Protein AF-A0AAV7WCM9-F1 (afdb_monomer_lite)

Radius of gyration: 26.54 Å; chains: 1; bounding box: 55×29×68 Å

pLDDT: mean 93.27, std 4.88, range [68.5, 98.25]

Secondary structure (DSSP, 8-state):
-PPPHHHHHHHHHHHHHHHHHHHHHHHHHHHHHHHHHHHHHHHHHHHHHHTHHHHHHHHHTT-EEEEPSSSPEEEEETTEEEEESSGGG-

Organism: Pleurodeles waltl (NCBI:txid8319)

Sequence (90 aa):
MEPSLGAIIMAIQDLKTTLEPKLDAVMVDVSLLRADFQKMSEKVKRKRPSFDEVKKSLCAKNIKYMMIFPAPLRVMSENRSWFFNTPAEA

InterPro domains:
  IPR042566 L1 transposable element, C-terminal domain [G3DSA:3.30.250.20] (35-90)

Structure (mmCIF, N/CA/C/O backbone):
data_AF-A0AAV7WCM9-F1
#
_entry.id   AF-A0AAV7WCM9-F1
#
loop_
_atom_site.group_PDB
_atom_site.id
_atom_site.type_symbol
_atom_site.label_atom_id
_atom_site.label_alt_id
_atom_site.label_comp_id
_atom_site.label_asym_id
_atom_site.label_entity_id
_atom_site.label_seq_id
_atom_site.pdbx_PDB_ins_code
_atom_site.Cartn_x
_atom_site.Cartn_y
_atom_site.Cartn_z
_atom_site.occupancy
_atom_site.B_iso_or_equiv
_atom_site.auth_seq_id
_atom_site.auth_comp_id
_atom_site.auth_asym_id
_atom_site.auth_atom_id
_atom_site.pdbx_PDB_model_num
ATOM 1 N N . MET A 1 1 ? 33.188 -10.153 -40.201 1.00 68.50 1 MET A N 1
ATOM 2 C CA . MET A 1 1 ? 33.222 -8.703 -40.480 1.00 68.50 1 MET A CA 1
ATOM 3 C C . MET A 1 1 ? 32.932 -8.004 -39.174 1.00 68.50 1 MET A C 1
ATOM 5 O O . MET A 1 1 ? 31.875 -8.262 -38.613 1.00 68.50 1 MET A O 1
ATOM 9 N N . GLU A 1 2 ? 33.874 -7.219 -38.659 1.00 80.31 2 GLU A N 1
ATOM 10 C CA . GLU A 1 2 ? 33.601 -6.396 -37.480 1.00 80.31 2 GLU A CA 1
ATOM 11 C C . GLU A 1 2 ? 32.726 -5.194 -37.859 1.00 80.31 2 GLU A C 1
ATOM 13 O O . GLU A 1 2 ? 32.852 -4.679 -38.977 1.00 80.31 2 GLU A O 1
ATOM 18 N N . PRO A 1 3 ? 31.810 -4.767 -36.974 1.00 83.69 3 PRO A N 1
ATOM 19 C CA . PRO A 1 3 ? 30.987 -3.593 -37.216 1.00 83.69 3 PRO A CA 1
ATOM 20 C C . PRO A 1 3 ? 31.862 -2.343 -37.343 1.00 83.69 3 PRO A C 1
ATOM 22 O O . PRO A 1 3 ? 32.831 -2.159 -36.608 1.00 83.69 3 PRO A O 1
ATOM 25 N N . SER A 1 4 ? 31.507 -1.462 -38.280 1.00 95.19 4 SER A N 1
ATOM 26 C CA . SER A 1 4 ? 32.207 -0.190 -38.430 1.00 95.19 4 SER A CA 1
ATOM 27 C C . SER A 1 4 ? 31.946 0.711 -37.223 1.00 95.19 4 SER A C 1
ATOM 29 O O . SER A 1 4 ? 30.873 0.674 -36.615 1.00 95.19 4 SER A O 1
ATOM 31 N N . LEU A 1 5 ? 32.902 1.588 -36.916 1.00 93.56 5 LEU A N 1
ATOM 32 C CA . LEU A 1 5 ? 32.741 2.598 -35.868 1.00 93.56 5 LEU A CA 1
ATOM 33 C C . LEU A 1 5 ? 31.467 3.442 -36.070 1.00 93.56 5 LEU A C 1
ATOM 35 O O . LEU A 1 5 ? 30.775 3.753 -35.106 1.00 93.56 5 LEU A O 1
ATOM 39 N N . GLY A 1 6 ? 31.112 3.750 -37.323 1.00 94.88 6 GLY A N 1
ATOM 40 C CA . GLY A 1 6 ? 29.880 4.472 -37.652 1.00 94.88 6 GLY A CA 1
ATOM 41 C C . GLY A 1 6 ? 28.608 3.702 -37.286 1.00 94.88 6 GLY A C 1
ATOM 42 O O . GLY A 1 6 ? 27.690 4.286 -36.716 1.00 94.88 6 GLY A O 1
ATOM 43 N N . ALA A 1 7 ? 28.568 2.389 -37.539 1.00 93.81 7 ALA A N 1
ATOM 44 C CA . ALA A 1 7 ? 27.435 1.547 -37.151 1.00 93.81 7 ALA A CA 1
ATOM 45 C C . ALA A 1 7 ? 27.274 1.474 -35.623 1.00 93.81 7 ALA A C 1
ATOM 47 O O . ALA A 1 7 ? 26.154 1.520 -35.116 1.00 93.81 7 ALA A O 1
ATOM 48 N N . ILE A 1 8 ? 28.390 1.425 -34.889 1.00 95.56 8 ILE A N 1
ATOM 49 C CA . ILE A 1 8 ? 28.390 1.447 -33.420 1.00 95.56 8 ILE A CA 1
ATOM 50 C C . ILE A 1 8 ? 27.859 2.790 -32.895 1.00 95.56 8 ILE A C 1
ATOM 52 O O . ILE A 1 8 ? 27.019 2.801 -31.998 1.00 95.56 8 ILE A O 1
ATOM 56 N N . ILE A 1 9 ? 28.299 3.919 -33.462 1.00 96.25 9 ILE A N 1
ATOM 57 C CA . ILE A 1 9 ? 27.846 5.258 -33.046 1.00 96.25 9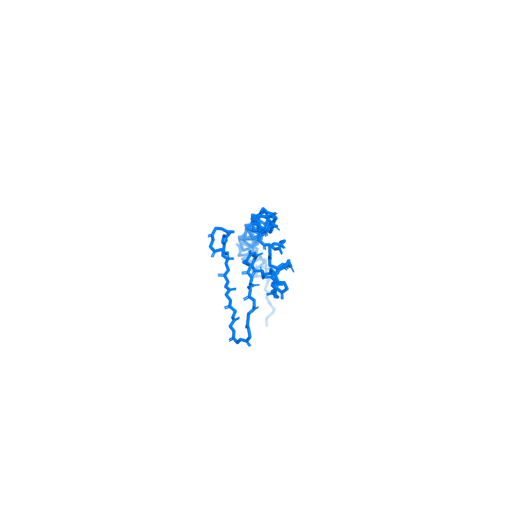 ILE A CA 1
ATOM 58 C C . ILE A 1 9 ? 26.337 5.428 -33.263 1.00 96.25 9 ILE A C 1
ATOM 60 O O . ILE A 1 9 ? 25.653 5.897 -32.352 1.00 96.25 9 ILE A O 1
ATOM 64 N N . MET A 1 10 ? 25.809 4.994 -34.413 1.00 95.75 10 MET A N 1
ATOM 65 C CA . MET A 1 10 ? 24.367 5.065 -34.672 1.00 95.75 10 MET A CA 1
ATOM 66 C C . MET A 1 10 ? 23.570 4.201 -33.692 1.00 95.75 10 MET A C 1
ATOM 68 O O . MET A 1 10 ? 22.607 4.681 -33.106 1.00 95.75 10 MET A O 1
ATOM 72 N N . ALA A 1 11 ? 24.019 2.971 -33.421 1.00 96.06 11 ALA A N 1
ATOM 73 C CA . ALA A 1 11 ? 23.355 2.104 -32.450 1.00 96.06 11 ALA A CA 1
ATOM 74 C C . ALA A 1 11 ? 23.339 2.711 -31.034 1.00 96.06 11 ALA A C 1
ATOM 76 O O . ALA A 1 11 ? 22.340 2.606 -30.324 1.00 96.06 11 ALA A O 1
ATOM 77 N N . ILE A 1 12 ? 24.419 3.382 -30.619 1.00 96.25 12 ILE A N 1
ATOM 78 C CA . ILE A 1 12 ? 24.474 4.098 -29.335 1.00 96.25 12 ILE A CA 1
ATOM 79 C C . ILE A 1 12 ? 23.472 5.259 -29.314 1.00 96.25 12 ILE A C 1
ATOM 81 O O . ILE A 1 12 ? 22.799 5.465 -28.303 1.00 96.25 12 ILE A O 1
ATOM 85 N N . GLN A 1 13 ? 23.355 6.013 -30.407 1.00 96.38 13 GLN A N 1
ATOM 86 C CA . GLN A 1 13 ? 22.389 7.107 -30.515 1.00 96.38 13 GLN A CA 1
ATOM 87 C C . GLN A 1 13 ? 20.947 6.601 -30.476 1.00 96.38 13 GLN A C 1
ATOM 89 O O . GLN A 1 13 ? 20.152 7.153 -29.719 1.00 96.38 13 GLN A O 1
ATOM 94 N N . ASP A 1 14 ? 20.631 5.524 -31.192 1.00 97.06 14 ASP A N 1
ATOM 95 C CA . ASP A 1 14 ? 19.302 4.902 -31.183 1.00 97.06 14 ASP A CA 1
ATOM 96 C C . ASP A 1 14 ? 18.937 4.357 -29.797 1.00 97.06 14 ASP A C 1
ATOM 98 O O . ASP A 1 14 ? 17.813 4.525 -29.314 1.00 97.06 14 ASP A O 1
ATOM 102 N N . LEU A 1 15 ? 19.899 3.737 -29.107 1.00 96.81 15 LEU A N 1
ATOM 103 C CA . LEU A 1 15 ? 19.706 3.293 -27.729 1.00 96.81 15 LEU A CA 1
ATOM 104 C C . LEU A 1 15 ? 19.437 4.476 -26.801 1.00 96.81 15 LEU A C 1
ATOM 106 O O . LEU A 1 15 ? 18.518 4.410 -25.987 1.00 96.81 15 LEU A O 1
ATOM 110 N N . LYS A 1 16 ? 20.199 5.564 -26.933 1.00 96.62 16 LYS A N 1
ATOM 111 C CA . LYS A 1 16 ? 20.025 6.766 -26.116 1.00 96.62 16 LYS A CA 1
ATOM 112 C C . LYS A 1 16 ? 18.638 7.380 -26.316 1.00 96.62 16 LYS A C 1
ATOM 114 O O . LYS A 1 16 ? 17.915 7.557 -25.338 1.00 96.62 16 LYS A O 1
ATOM 119 N N . THR A 1 17 ? 18.239 7.626 -27.563 1.00 96.19 17 THR A N 1
ATOM 120 C CA . THR A 1 17 ? 16.931 8.218 -27.894 1.00 96.19 17 THR A CA 1
ATOM 121 C C . THR A 1 17 ? 15.764 7.321 -27.484 1.00 96.19 17 THR A C 1
ATOM 123 O O . THR A 1 17 ? 14.680 7.816 -27.185 1.00 96.19 17 THR A O 1
ATOM 126 N N . THR A 1 18 ? 15.983 6.007 -27.405 1.00 97.25 18 THR A N 1
ATOM 127 C CA . THR A 1 18 ? 14.982 5.052 -26.918 1.00 97.25 18 THR A CA 1
ATOM 128 C C . THR A 1 18 ? 14.904 4.989 -25.390 1.00 97.25 18 THR A C 1
ATOM 130 O O . THR A 1 18 ? 13.822 4.773 -24.838 1.00 97.25 18 THR A O 1
ATOM 133 N N . LEU A 1 19 ? 16.034 5.105 -24.687 1.00 97.50 19 LEU A N 1
ATOM 134 C CA . LEU A 1 19 ? 16.112 4.891 -23.238 1.00 97.50 19 LEU A CA 1
ATOM 135 C C . LEU A 1 19 ? 15.778 6.138 -22.421 1.00 97.50 19 LEU A C 1
ATOM 137 O O . LEU A 1 19 ? 15.125 5.998 -21.390 1.00 97.50 19 LEU A O 1
ATOM 141 N N . GLU A 1 20 ? 16.171 7.328 -22.873 1.00 97.06 20 GLU A N 1
ATOM 142 C CA . GLU A 1 20 ? 15.867 8.594 -22.187 1.00 97.06 20 GLU A CA 1
ATOM 143 C C . GLU A 1 20 ? 14.367 8.765 -21.873 1.00 97.06 20 GLU A C 1
ATOM 145 O O . GLU A 1 20 ? 14.026 8.867 -20.694 1.00 97.06 20 GLU A O 1
ATOM 150 N N . PRO A 1 21 ? 13.436 8.661 -22.843 1.00 97.31 21 PRO A N 1
ATOM 151 C CA . PRO A 1 21 ? 12.013 8.825 -22.545 1.00 97.31 21 PRO A CA 1
ATOM 152 C C . PRO A 1 21 ? 11.454 7.715 -21.642 1.00 97.31 21 PRO A C 1
ATOM 154 O O . PRO A 1 21 ? 10.506 7.940 -20.890 1.00 97.31 21 PRO A O 1
ATOM 157 N N . LYS A 1 22 ? 12.029 6.504 -21.687 1.00 97.94 22 LYS A N 1
ATOM 158 C CA . LYS A 1 22 ? 11.626 5.407 -20.791 1.00 97.94 22 LYS A CA 1
ATOM 159 C C . LYS A 1 22 ? 12.059 5.677 -19.356 1.00 97.94 22 LYS A C 1
ATOM 161 O O . LYS A 1 22 ? 11.307 5.370 -18.434 1.00 97.94 22 LYS A O 1
ATOM 166 N N . LEU A 1 23 ? 13.251 6.238 -19.165 1.00 97.75 23 LEU A N 1
ATOM 167 C CA . LEU A 1 23 ? 13.732 6.637 -17.849 1.00 97.75 23 LEU A CA 1
ATOM 168 C C . LEU A 1 23 ? 12.857 7.753 -17.271 1.00 97.75 23 LEU A C 1
ATOM 170 O O . LEU A 1 23 ? 12.427 7.641 -16.123 1.00 97.75 23 LEU A O 1
ATOM 174 N N . ASP A 1 24 ? 12.519 8.758 -18.079 1.00 97.69 24 ASP A N 1
ATOM 175 C CA . ASP A 1 24 ? 11.623 9.843 -17.673 1.00 97.69 24 ASP A CA 1
ATOM 176 C C . ASP A 1 24 ? 10.245 9.311 -17.256 1.00 97.69 24 ASP A C 1
ATOM 178 O O . ASP A 1 24 ? 9.731 9.676 -16.197 1.00 97.69 24 ASP A O 1
ATOM 182 N N . ALA A 1 25 ? 9.673 8.384 -18.032 1.00 97.75 25 ALA A N 1
ATOM 183 C CA . ALA A 1 25 ? 8.404 7.741 -17.694 1.00 97.75 25 ALA A CA 1
ATOM 184 C C . ALA A 1 25 ? 8.474 7.000 -16.347 1.00 97.75 25 ALA A C 1
ATOM 186 O O . ALA A 1 25 ? 7.619 7.197 -15.484 1.00 97.75 25 ALA A O 1
ATOM 187 N N . VAL A 1 26 ? 9.535 6.219 -16.114 1.00 98.25 26 VAL A N 1
ATOM 188 C CA . VAL A 1 26 ? 9.741 5.519 -14.835 1.00 98.25 26 VAL A CA 1
ATOM 189 C C . VAL A 1 26 ? 9.885 6.507 -13.674 1.00 98.25 26 VAL A C 1
ATOM 191 O O . VAL A 1 26 ? 9.345 6.271 -12.593 1.00 98.25 26 VAL A O 1
ATOM 194 N N . MET A 1 27 ? 10.578 7.630 -13.867 1.00 97.88 27 MET A N 1
ATOM 195 C CA . MET A 1 27 ? 10.719 8.659 -12.832 1.00 97.88 27 MET A CA 1
ATOM 196 C C . MET A 1 27 ? 9.379 9.313 -12.472 1.00 97.88 27 MET A C 1
ATOM 198 O O . MET A 1 27 ? 9.115 9.573 -11.289 1.00 97.88 27 MET A O 1
ATOM 202 N N . VAL A 1 28 ? 8.518 9.549 -13.466 1.00 98.12 28 VAL A N 1
ATOM 203 C CA . VAL A 1 28 ? 7.150 10.040 -13.253 1.00 98.12 28 VAL A CA 1
ATOM 204 C C . VAL A 1 28 ? 6.338 9.016 -12.464 1.00 98.12 28 VAL A C 1
ATOM 206 O O . VAL A 1 28 ? 5.768 9.364 -11.427 1.00 98.12 28 VAL A O 1
ATOM 209 N N . ASP A 1 29 ? 6.352 7.750 -12.877 1.00 98.06 29 ASP A N 1
ATOM 210 C CA . ASP A 1 29 ? 5.601 6.680 -12.215 1.00 98.06 29 ASP A CA 1
ATOM 211 C C . ASP A 1 29 ? 6.030 6.496 -10.753 1.00 98.06 29 ASP A C 1
ATOM 213 O O . ASP A 1 29 ? 5.192 6.428 -9.851 1.00 98.06 29 ASP A O 1
ATOM 217 N N . VAL A 1 30 ? 7.338 6.499 -10.476 1.00 97.75 30 VAL A N 1
ATOM 218 C CA . VAL A 1 30 ? 7.874 6.415 -9.105 1.00 97.75 30 VAL A CA 1
ATOM 219 C C . VAL A 1 30 ? 7.398 7.590 -8.247 1.00 97.75 30 VAL A C 1
ATOM 221 O O . VAL A 1 30 ? 7.058 7.413 -7.072 1.00 97.75 30 VAL A O 1
ATOM 224 N N . SER A 1 31 ? 7.339 8.791 -8.823 1.00 96.94 31 SER A N 1
ATOM 225 C CA . SER A 1 31 ? 6.862 9.986 -8.125 1.00 96.94 31 SER A CA 1
ATOM 226 C C . SER A 1 31 ? 5.370 9.896 -7.791 1.00 96.94 31 SER A C 1
ATOM 228 O O . SER A 1 31 ? 4.973 10.222 -6.667 1.00 96.94 31 SER A O 1
ATOM 230 N N . LEU A 1 32 ? 4.551 9.396 -8.720 1.00 97.12 32 LEU A N 1
ATOM 231 C CA . LEU A 1 32 ? 3.122 9.159 -8.502 1.00 97.12 32 LEU A CA 1
ATOM 232 C C . LEU A 1 32 ? 2.886 8.105 -7.415 1.00 97.12 32 LEU A C 1
ATOM 234 O O . LEU A 1 32 ? 2.131 8.356 -6.473 1.00 97.12 32 LEU A O 1
ATOM 238 N N . LEU A 1 33 ? 3.606 6.981 -7.469 1.00 96.69 33 LEU A N 1
ATOM 239 C CA . LEU A 1 33 ? 3.535 5.938 -6.444 1.00 96.69 33 LEU A CA 1
ATOM 240 C C . LEU A 1 33 ? 3.863 6.496 -5.058 1.00 96.69 33 LEU A C 1
ATOM 242 O O . LEU A 1 33 ? 3.137 6.243 -4.094 1.00 96.69 33 LEU A O 1
ATOM 246 N N . ARG A 1 34 ? 4.922 7.305 -4.941 1.00 95.75 34 ARG A N 1
ATOM 247 C CA . ARG A 1 34 ? 5.294 7.948 -3.673 1.00 95.75 34 ARG A CA 1
ATOM 248 C C . ARG A 1 34 ? 4.164 8.826 -3.131 1.00 95.75 34 ARG A C 1
ATOM 250 O O . ARG A 1 34 ? 3.874 8.760 -1.933 1.00 95.75 34 ARG A O 1
ATOM 257 N N . ALA A 1 35 ? 3.527 9.623 -3.986 1.00 94.81 35 ALA A N 1
ATOM 258 C CA . ALA A 1 35 ? 2.407 10.475 -3.593 1.00 94.81 35 ALA A CA 1
ATOM 259 C C . ALA A 1 35 ? 1.193 9.650 -3.130 1.00 94.81 35 ALA A C 1
ATOM 261 O O . ALA A 1 35 ? 0.560 9.984 -2.124 1.00 94.81 35 ALA A O 1
ATOM 262 N N . ASP A 1 36 ? 0.890 8.543 -3.803 1.00 94.38 36 ASP A N 1
ATOM 263 C CA . ASP A 1 36 ? -0.219 7.664 -3.432 1.00 94.38 36 ASP A CA 1
ATOM 264 C C . ASP A 1 36 ? 0.028 6.942 -2.103 1.00 94.38 36 ASP A C 1
ATOM 266 O O . ASP A 1 36 ? -0.867 6.895 -1.249 1.00 94.38 36 ASP A O 1
ATOM 270 N N . PHE A 1 37 ? 1.258 6.481 -1.850 1.00 93.00 37 PHE A N 1
ATOM 271 C CA . PHE A 1 37 ? 1.644 5.935 -0.546 1.00 93.00 37 PHE A CA 1
ATOM 272 C C . PHE A 1 37 ? 1.495 6.965 0.579 1.00 93.00 37 PHE A C 1
ATOM 274 O O . PHE A 1 37 ? 1.004 6.623 1.659 1.00 93.00 37 PHE A O 1
ATOM 281 N N . GLN A 1 38 ? 1.867 8.226 0.340 1.00 92.56 38 GLN A N 1
ATOM 282 C CA . GLN A 1 38 ? 1.683 9.305 1.316 1.00 92.56 38 GLN A CA 1
ATOM 283 C C . GLN A 1 38 ? 0.201 9.553 1.611 1.00 92.56 38 GLN A C 1
ATOM 285 O O . GLN A 1 38 ? -0.203 9.510 2.775 1.00 92.56 38 GLN A O 1
ATOM 290 N N . LYS A 1 39 ? -0.632 9.712 0.575 1.00 92.44 39 LYS A N 1
ATOM 291 C CA . LYS A 1 39 ? -2.087 9.894 0.724 1.00 92.44 39 LYS A CA 1
ATOM 292 C C . LYS A 1 39 ? -2.729 8.734 1.482 1.00 92.44 39 LYS A C 1
ATOM 294 O O . LYS A 1 39 ? -3.569 8.948 2.357 1.00 92.44 39 LYS A O 1
ATOM 299 N N . MET A 1 40 ? -2.349 7.497 1.167 1.00 92.06 40 MET A N 1
ATOM 300 C CA . MET A 1 40 ? -2.848 6.314 1.864 1.00 92.06 40 MET A CA 1
ATOM 301 C C . MET A 1 40 ? -2.401 6.300 3.329 1.00 92.06 40 MET A C 1
ATOM 303 O O . MET A 1 40 ? -3.229 6.076 4.210 1.00 92.06 40 MET A O 1
ATOM 307 N N . SER A 1 41 ? -1.128 6.591 3.606 1.00 91.69 41 SER A N 1
ATOM 308 C CA . SER A 1 41 ? -0.592 6.685 4.968 1.00 91.69 41 SER A CA 1
ATOM 309 C C . SER A 1 41 ? -1.359 7.713 5.801 1.00 91.69 41 SER A C 1
ATOM 311 O O . SER A 1 41 ? -1.775 7.417 6.921 1.00 91.69 41 SER A O 1
ATOM 313 N N . GLU A 1 42 ? -1.651 8.888 5.241 1.00 92.06 42 GLU A N 1
ATOM 314 C CA . GLU A 1 42 ? -2.478 9.895 5.905 1.00 92.06 42 GLU A CA 1
ATOM 315 C C . GLU A 1 42 ? -3.905 9.417 6.167 1.00 92.06 42 GLU A C 1
ATOM 317 O O . GLU A 1 42 ? -4.413 9.591 7.275 1.00 92.06 42 GLU A O 1
ATOM 322 N N . LYS A 1 43 ? -4.555 8.782 5.184 1.00 90.06 43 LYS A N 1
ATOM 323 C CA . LYS A 1 43 ? -5.897 8.208 5.364 1.00 90.06 43 LYS A CA 1
ATOM 324 C C . LYS A 1 43 ? -5.910 7.190 6.504 1.00 90.06 43 LYS A C 1
ATOM 326 O O . LYS A 1 43 ? -6.801 7.231 7.348 1.00 90.06 43 LYS A O 1
ATOM 331 N N . VAL A 1 44 ? -4.904 6.318 6.576 1.00 92.19 44 VAL A N 1
ATOM 332 C CA . VAL A 1 44 ? -4.760 5.325 7.652 1.00 92.19 44 VAL A CA 1
ATOM 333 C C . VAL A 1 44 ? -4.525 5.994 9.006 1.00 92.19 44 VAL A C 1
ATOM 335 O O . VAL A 1 44 ? -5.182 5.625 9.982 1.00 92.19 44 VAL A O 1
ATOM 338 N N . LYS A 1 45 ? -3.643 7.000 9.072 1.00 92.25 45 LYS A N 1
ATOM 339 C CA . LYS A 1 45 ? -3.370 7.775 10.293 1.00 92.25 45 LYS A CA 1
ATOM 340 C C . LYS A 1 45 ? -4.612 8.482 10.828 1.00 92.25 45 LYS A C 1
ATOM 342 O O . LYS A 1 45 ? -4.770 8.550 12.037 1.00 92.25 45 LYS A O 1
ATOM 347 N N . ARG A 1 46 ? -5.498 8.969 9.954 1.00 91.06 46 ARG A N 1
ATOM 348 C CA . ARG A 1 46 ? -6.773 9.596 10.351 1.00 91.06 46 ARG A CA 1
ATOM 349 C C . ARG A 1 46 ? -7.827 8.563 10.757 1.00 91.06 46 ARG A C 1
ATOM 351 O O . ARG A 1 46 ? -8.558 8.771 11.717 1.00 91.06 46 ARG A O 1
ATOM 358 N N . LYS A 1 47 ? -7.895 7.437 10.043 1.00 92.50 47 LYS A N 1
ATOM 359 C CA . LYS A 1 47 ? -8.942 6.420 10.217 1.00 92.50 47 LYS A CA 1
ATOM 360 C C . LYS A 1 47 ? -8.729 5.513 11.427 1.00 92.50 47 LYS A C 1
ATOM 362 O O . LYS A 1 47 ? -9.689 5.081 12.045 1.00 92.50 47 LYS A O 1
ATOM 367 N N . ARG A 1 48 ? -7.489 5.186 11.801 1.00 93.31 48 ARG A N 1
ATOM 368 C CA . ARG A 1 48 ? -7.256 4.311 12.966 1.00 93.31 48 ARG A CA 1
ATOM 369 C C . ARG A 1 48 ? -7.738 4.929 14.288 1.00 93.31 48 ARG A C 1
ATOM 371 O O . ARG A 1 48 ? -8.390 4.185 15.023 1.00 93.31 48 ARG A O 1
ATOM 378 N N . PRO A 1 49 ? -7.468 6.216 14.585 1.00 94.25 49 PRO A N 1
ATOM 379 C CA . PRO A 1 49 ? -7.965 6.867 15.797 1.00 94.25 49 PRO A CA 1
ATOM 380 C C . PRO A 1 49 ? -9.484 7.055 15.819 1.00 94.25 49 PRO A C 1
ATOM 382 O O . PRO A 1 49 ? -10.085 7.032 16.886 1.00 94.25 49 PRO A O 1
ATOM 385 N N . SER A 1 50 ? -10.148 7.170 14.660 1.00 94.94 50 SER A N 1
ATOM 386 C CA . SER A 1 50 ? -11.610 7.343 14.639 1.00 94.94 50 SER A CA 1
ATOM 387 C C . SER A 1 50 ? -12.368 6.156 15.246 1.00 94.94 50 SER A C 1
ATOM 389 O O . SER A 1 50 ? -13.516 6.302 15.636 1.00 94.94 50 SER A O 1
ATOM 391 N N . PHE A 1 51 ? -11.740 4.979 15.342 1.00 95.69 51 PHE A N 1
ATOM 392 C CA . PHE A 1 51 ? -12.314 3.795 15.988 1.00 95.69 51 PHE A CA 1
ATOM 393 C C . PHE A 1 51 ? -12.013 3.696 17.492 1.00 95.69 51 PHE A C 1
ATOM 395 O O . PHE A 1 51 ? -12.353 2.684 18.096 1.00 95.69 51 PHE A O 1
ATOM 402 N N . ASP A 1 52 ? -11.349 4.666 18.123 1.00 95.62 52 ASP A N 1
ATOM 403 C CA . ASP A 1 52 ? -10.857 4.497 19.498 1.00 95.62 52 ASP A CA 1
ATOM 404 C C . ASP A 1 52 ? -11.977 4.315 20.530 1.00 95.62 52 ASP A C 1
ATOM 406 O O . ASP A 1 52 ? -11.839 3.497 21.440 1.00 95.62 52 ASP A O 1
ATOM 410 N N . GLU A 1 53 ? -13.115 4.988 20.363 1.00 95.69 53 GLU A N 1
ATOM 411 C CA . GLU A 1 53 ? -14.301 4.777 21.206 1.00 95.69 53 GLU A CA 1
ATOM 412 C C . GLU A 1 53 ? -14.901 3.378 21.010 1.00 95.69 53 GLU A C 1
ATOM 414 O O . GLU A 1 53 ? -15.173 2.671 21.983 1.00 95.69 53 GLU A O 1
ATOM 419 N N . VAL A 1 54 ? -15.012 2.928 19.756 1.00 95.19 54 VAL A N 1
ATOM 420 C CA . VAL A 1 54 ? -15.491 1.580 19.413 1.00 95.19 54 VAL A CA 1
ATOM 421 C C . VAL A 1 54 ? -14.571 0.517 20.016 1.00 95.19 54 VAL A C 1
ATOM 423 O O . VAL A 1 54 ? -15.037 -0.405 20.678 1.00 95.19 54 VAL A O 1
ATOM 426 N N . LYS A 1 55 ? -13.248 0.662 19.876 1.00 95.31 55 LYS A N 1
ATOM 427 C CA . LYS A 1 55 ? -12.259 -0.259 20.462 1.00 95.31 55 LYS A CA 1
ATOM 428 C C . LYS A 1 55 ? -12.353 -0.318 21.985 1.00 95.31 55 LYS A C 1
ATOM 430 O O . LYS A 1 55 ? -12.264 -1.408 22.546 1.00 95.31 55 LYS A O 1
ATOM 435 N N . LYS A 1 56 ? -12.544 0.827 22.655 1.00 96.31 56 LYS A N 1
ATOM 436 C CA . LYS A 1 56 ? -12.770 0.881 24.110 1.00 96.31 56 LYS A CA 1
ATOM 437 C C . LYS A 1 56 ? -14.020 0.088 24.495 1.00 96.31 56 LYS A C 1
ATOM 439 O O . LYS A 1 56 ? -13.952 -0.734 25.404 1.00 96.31 56 LYS A O 1
ATOM 444 N N . SER A 1 57 ? -15.119 0.273 23.763 1.00 95.25 57 SER A N 1
ATOM 445 C CA . SER A 1 57 ? -16.375 -0.464 23.964 1.00 95.25 57 SER A CA 1
ATOM 446 C C . SER A 1 57 ? -16.210 -1.974 23.748 1.00 95.25 57 SER A C 1
ATOM 448 O O . SER A 1 57 ? -16.631 -2.771 24.585 1.00 95.25 57 SER A O 1
ATOM 450 N N . LEU A 1 58 ? -15.532 -2.390 22.675 1.00 94.06 58 LEU A N 1
ATOM 451 C CA . LEU A 1 58 ? -15.257 -3.803 22.389 1.00 94.06 58 LEU A CA 1
ATOM 452 C C . LEU A 1 58 ? -14.363 -4.444 23.456 1.00 94.06 58 LEU A C 1
ATOM 454 O O . LEU A 1 58 ? -14.631 -5.565 23.883 1.00 94.06 58 LEU A O 1
ATOM 458 N N . CYS A 1 59 ? -13.344 -3.717 23.925 1.00 94.31 59 CYS A N 1
ATOM 459 C CA . CYS A 1 59 ? -12.466 -4.152 25.009 1.00 94.31 59 CYS A CA 1
ATOM 460 C C . CYS A 1 59 ? -13.247 -4.366 26.313 1.00 94.31 59 CYS A C 1
ATOM 462 O O . CYS A 1 59 ? -13.133 -5.423 26.929 1.00 94.31 59 CYS A O 1
ATOM 464 N N . ALA A 1 60 ? -14.107 -3.412 26.686 1.00 95.94 60 ALA A N 1
ATOM 465 C CA . ALA A 1 60 ? -14.958 -3.519 27.872 1.00 95.94 60 ALA A CA 1
ATOM 466 C C . ALA A 1 60 ? -15.917 -4.723 27.811 1.00 95.94 60 ALA A C 1
ATOM 468 O O . ALA A 1 60 ? -16.247 -5.305 28.839 1.00 95.94 60 ALA A O 1
ATOM 469 N N . LYS A 1 61 ? -16.333 -5.123 26.604 1.00 94.25 61 LYS A N 1
ATOM 470 C CA . LYS A 1 61 ? -17.188 -6.295 26.352 1.00 94.25 61 LYS A CA 1
ATOM 471 C C . LYS A 1 61 ? -16.408 -7.602 26.166 1.00 94.25 61 LYS A C 1
ATOM 473 O O . LYS A 1 61 ? -17.017 -8.624 25.868 1.00 94.25 61 LYS A O 1
ATOM 478 N N . ASN A 1 62 ? -15.080 -7.580 26.303 1.00 93.81 62 ASN A N 1
ATOM 479 C CA . ASN A 1 62 ? -14.192 -8.717 26.045 1.00 93.81 62 ASN A CA 1
ATOM 480 C C . ASN A 1 62 ? -14.348 -9.320 24.627 1.00 93.81 62 ASN A C 1
ATOM 482 O O . ASN A 1 62 ? -14.180 -10.521 24.416 1.00 93.81 62 ASN A O 1
ATOM 486 N N . ILE A 1 63 ? -14.685 -8.483 23.638 1.00 92.94 63 ILE A N 1
ATOM 487 C CA . ILE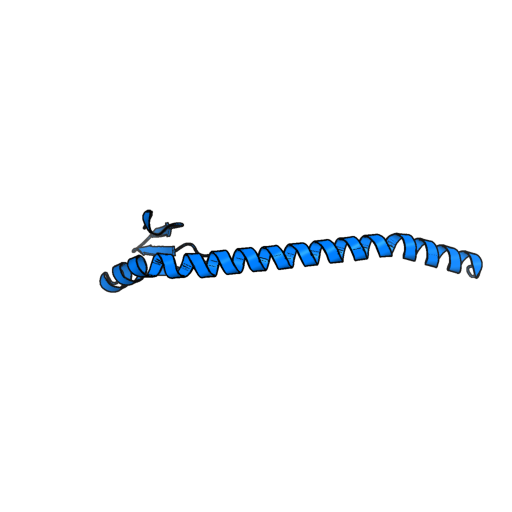 A 1 63 ? -14.829 -8.886 22.234 1.00 92.94 63 ILE A CA 1
ATOM 488 C C . ILE A 1 63 ? -13.482 -8.718 21.533 1.00 92.94 63 ILE A C 1
ATOM 490 O O . ILE A 1 63 ? -12.860 -7.656 21.595 1.00 92.94 63 ILE A O 1
ATOM 494 N N . LYS A 1 64 ? -13.034 -9.751 20.813 1.00 93.44 64 LYS A N 1
ATOM 495 C CA . LYS A 1 64 ? -11.769 -9.697 20.073 1.00 93.44 64 LYS A CA 1
ATOM 496 C C . LYS A 1 64 ? -11.911 -8.834 18.818 1.00 93.44 64 LYS A C 1
ATOM 498 O O . LYS A 1 64 ? -12.826 -9.024 18.018 1.00 93.44 64 LYS A O 1
ATOM 503 N N . TYR A 1 65 ? -10.955 -7.937 18.602 1.00 94.69 65 TYR A N 1
ATOM 504 C CA . TYR A 1 65 ? -10.908 -7.082 17.418 1.00 94.69 65 TYR A CA 1
ATOM 505 C C . TYR A 1 65 ? -9.474 -6.854 16.936 1.00 94.69 65 TYR A C 1
ATOM 507 O O . TYR A 1 65 ? -8.514 -7.031 17.684 1.00 94.69 65 TYR A O 1
ATOM 515 N N . MET A 1 66 ? -9.322 -6.445 15.677 1.00 94.31 66 MET A N 1
ATOM 516 C CA . MET A 1 66 ? -8.040 -6.035 15.103 1.00 94.31 66 MET A CA 1
ATOM 517 C C . MET A 1 66 ? -8.230 -4.999 13.991 1.00 94.31 66 MET A C 1
ATOM 519 O O . MET A 1 66 ? -9.220 -5.030 13.265 1.00 94.31 66 MET A O 1
ATOM 523 N N . MET A 1 67 ? -7.260 -4.100 13.820 1.00 94.44 67 MET A N 1
ATOM 524 C CA . MET A 1 67 ? -7.209 -3.220 12.648 1.00 94.44 67 MET A CA 1
ATOM 525 C C . MET A 1 67 ? -6.485 -3.938 11.508 1.00 94.44 67 MET A C 1
ATOM 527 O O . ME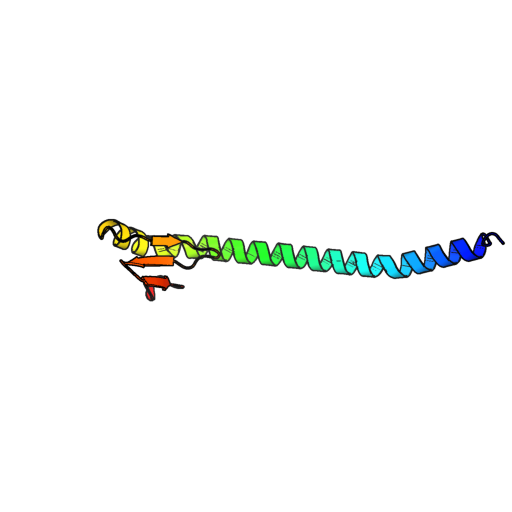T A 1 67 ? -5.336 -4.346 11.674 1.00 94.44 67 MET A O 1
ATOM 531 N N . ILE A 1 68 ? -7.128 -4.058 10.349 1.00 92.94 68 ILE A N 1
ATOM 532 C CA . ILE A 1 68 ? -6.522 -4.624 9.135 1.00 92.94 68 ILE A CA 1
ATOM 533 C C . ILE A 1 68 ? -5.996 -3.487 8.253 1.00 92.94 68 ILE A C 1
ATOM 535 O O . ILE A 1 68 ? -6.476 -2.356 8.323 1.00 92.94 68 ILE A O 1
ATOM 539 N N . PHE A 1 69 ? -4.984 -3.758 7.430 1.00 86.19 69 PHE A N 1
ATOM 540 C CA . PHE A 1 69 ? -4.542 -2.808 6.411 1.00 86.19 69 PHE A CA 1
ATOM 541 C C . PHE A 1 69 ? -5.580 -2.718 5.267 1.00 86.19 69 PHE A C 1
ATOM 543 O O . PHE A 1 69 ? -6.049 -3.759 4.813 1.00 86.19 69 PHE A O 1
ATOM 550 N N . PRO A 1 70 ? -5.948 -1.517 4.772 1.00 85.94 70 PRO A N 1
ATOM 551 C CA . PRO A 1 70 ? -5.379 -0.217 5.128 1.00 85.94 70 PRO A CA 1
ATOM 552 C C . PRO A 1 70 ? -5.851 0.320 6.488 1.00 85.94 70 PRO A C 1
ATOM 554 O O . PRO A 1 70 ? -5.008 0.749 7.272 1.00 85.94 70 PRO A O 1
ATOM 557 N N . ALA A 1 71 ? -7.144 0.265 6.821 1.00 92.69 71 ALA A N 1
ATOM 558 C CA . ALA A 1 71 ? -7.645 0.565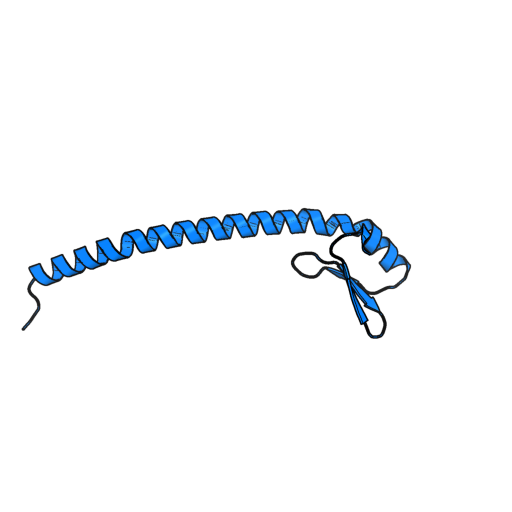 8.172 1.00 92.69 71 ALA A CA 1
ATOM 559 C C . ALA A 1 71 ? -9.112 0.135 8.461 1.00 92.69 71 ALA A C 1
ATOM 561 O O . ALA A 1 71 ? -9.788 0.870 9.185 1.00 92.69 71 ALA A O 1
ATOM 562 N N . PRO A 1 72 ? -9.684 -0.966 7.926 1.00 93.25 72 PRO A N 1
ATOM 563 C CA . PRO A 1 72 ? -10.957 -1.459 8.456 1.00 93.25 72 PRO A CA 1
ATOM 564 C C . PRO A 1 72 ? -10.780 -2.113 9.835 1.00 93.25 72 PRO A C 1
ATOM 566 O O . PRO A 1 72 ? -9.773 -2.781 10.104 1.00 93.25 72 PRO A O 1
ATOM 569 N N . LEU A 1 73 ? -11.772 -1.924 10.706 1.00 95.88 73 LEU A N 1
ATOM 570 C CA . LEU A 1 73 ? -11.862 -2.613 11.989 1.00 95.88 73 LEU A CA 1
ATOM 571 C C . LEU A 1 73 ? -12.490 -3.987 11.757 1.00 95.88 73 LEU A C 1
ATOM 573 O O . LEU A 1 73 ? -13.622 -4.084 11.292 1.00 95.88 73 LEU A O 1
ATOM 577 N N . ARG A 1 74 ? -11.763 -5.052 12.086 1.00 95.88 74 ARG A N 1
ATOM 578 C CA . ARG A 1 74 ? -12.283 -6.417 12.095 1.00 95.88 74 ARG A CA 1
ATOM 579 C C . ARG A 1 74 ? -12.708 -6.781 13.510 1.00 95.88 74 ARG A C 1
ATOM 581 O O . ARG A 1 74 ? -11.881 -6.737 14.418 1.00 95.88 74 ARG A O 1
ATOM 588 N N . VAL A 1 75 ? -13.954 -7.199 13.681 1.00 95.12 75 VAL A N 1
ATOM 589 C CA . VAL A 1 75 ? -14.492 -7.720 14.944 1.00 95.12 75 VAL A CA 1
ATOM 590 C C . VAL A 1 75 ? -14.754 -9.211 14.783 1.00 95.12 75 VAL A C 1
ATOM 592 O O . VAL A 1 75 ? -15.321 -9.638 13.778 1.00 95.12 75 VAL A O 1
ATOM 595 N N . MET A 1 76 ? -14.302 -10.010 15.747 1.00 92.56 76 MET A N 1
ATOM 596 C CA . MET A 1 76 ? -14.390 -11.469 15.717 1.00 92.56 76 MET A CA 1
ATOM 597 C C . MET A 1 76 ? -15.360 -11.957 16.793 1.00 92.56 76 MET A C 1
ATOM 599 O O . MET A 1 76 ? -15.201 -11.633 17.969 1.00 92.56 76 MET A O 1
ATOM 603 N N . SER A 1 77 ? -16.326 -12.776 16.388 1.00 86.75 77 SER A N 1
ATOM 604 C CA . SER A 1 77 ? -17.149 -13.598 17.279 1.00 86.75 77 SER A CA 1
ATOM 605 C C . SER A 1 77 ? -17.073 -15.054 16.826 1.00 86.75 77 SER A C 1
ATOM 607 O O . SER A 1 77 ? -16.631 -15.322 15.712 1.00 86.75 77 SER A O 1
ATOM 609 N N . GLU A 1 78 ? -17.485 -15.967 17.698 1.00 79.38 78 GLU A N 1
ATOM 610 C CA . GLU A 1 78 ? -17.268 -17.423 17.742 1.00 79.38 78 GLU A CA 1
ATOM 611 C C . GLU A 1 78 ? -17.106 -18.163 16.403 1.00 79.38 78 GLU A C 1
ATOM 613 O O . GLU A 1 78 ? -16.310 -19.090 16.348 1.00 79.38 78 GLU A O 1
ATOM 618 N N . ASN A 1 79 ? -17.770 -17.744 15.317 1.00 82.31 79 ASN A N 1
ATOM 619 C CA . ASN A 1 79 ? -17.544 -18.293 13.972 1.00 82.31 79 ASN A CA 1
ATOM 620 C C . ASN A 1 79 ? -17.614 -17.274 12.817 1.00 82.31 79 ASN A C 1
ATOM 622 O O . ASN A 1 79 ? -17.713 -17.656 11.649 1.00 82.31 79 ASN A O 1
ATOM 626 N N . ARG A 1 80 ? -17.604 -15.965 13.102 1.00 88.94 80 ARG A N 1
ATOM 627 C CA . ARG A 1 80 ? -17.746 -14.915 12.080 1.00 88.94 80 ARG A CA 1
ATOM 628 C C . ARG A 1 80 ? -16.841 -13.719 12.343 1.00 88.94 80 ARG A C 1
ATOM 630 O O . ARG A 1 80 ? -16.516 -13.369 13.474 1.00 88.94 80 ARG A O 1
ATOM 637 N N . SER A 1 81 ? -16.413 -13.096 11.252 1.00 91.75 81 SER A N 1
ATOM 638 C CA . SER A 1 81 ? -15.677 -11.836 11.268 1.00 91.75 81 SER A CA 1
ATOM 639 C C . SER A 1 81 ? -16.483 -10.779 10.533 1.00 91.75 81 SER A C 1
ATOM 641 O O . SER A 1 81 ? -16.855 -10.995 9.382 1.00 91.75 81 SER A O 1
ATOM 643 N N . TRP A 1 82 ? -16.710 -9.643 11.182 1.00 93.00 82 TRP A N 1
ATOM 644 C CA . TRP A 1 82 ? -17.289 -8.458 10.553 1.00 93.00 82 TRP A CA 1
ATOM 645 C C . TRP A 1 82 ? -16.204 -7.423 10.325 1.00 93.00 82 TRP A C 1
ATOM 647 O O . TRP A 1 82 ? -15.274 -7.305 11.124 1.00 93.00 82 TRP A O 1
ATOM 657 N N . PHE A 1 83 ? -16.326 -6.694 9.223 1.00 94.25 83 PHE A N 1
ATOM 658 C CA . PHE A 1 83 ? -15.394 -5.652 8.829 1.00 94.25 83 PHE A CA 1
ATOM 659 C C . PHE A 1 83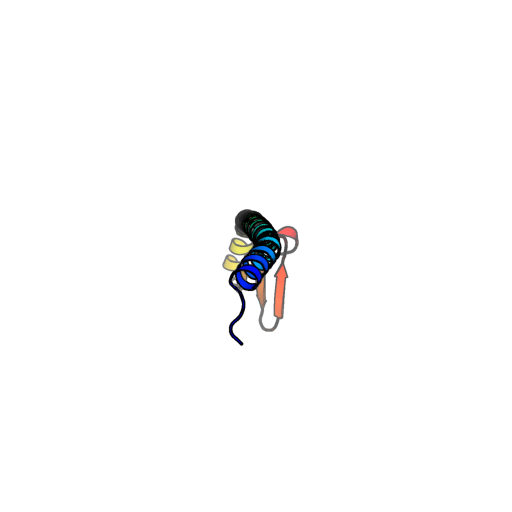 ? -16.149 -4.336 8.752 1.00 94.25 83 PHE A C 1
ATOM 661 O O . PHE A 1 83 ? -17.138 -4.237 8.031 1.00 94.25 83 PHE A O 1
ATOM 668 N N . PHE A 1 84 ? -15.648 -3.336 9.462 1.00 94.12 84 PHE A N 1
ATOM 669 C CA . PHE A 1 84 ? -16.249 -2.015 9.531 1.00 94.12 84 PHE A CA 1
ATOM 670 C C . PHE A 1 84 ? -15.307 -0.992 8.919 1.00 94.12 84 PHE A C 1
ATOM 672 O O . PHE A 1 84 ? -14.119 -0.914 9.262 1.00 94.12 84 PHE A O 1
ATOM 679 N N . ASN A 1 85 ? -15.833 -0.211 7.980 1.00 92.00 85 ASN A N 1
ATOM 680 C CA . ASN A 1 85 ? -15.095 0.845 7.310 1.00 92.00 85 ASN A CA 1
ATOM 681 C C . ASN A 1 85 ? -15.293 2.194 7.982 1.00 92.00 85 ASN A C 1
ATOM 683 O O . ASN A 1 85 ? -14.443 3.062 7.795 1.00 92.00 85 ASN A O 1
ATOM 687 N N . THR A 1 86 ? -16.339 2.375 8.772 1.00 91.62 86 THR A N 1
ATOM 688 C CA . THR A 1 86 ? -16.530 3.577 9.578 1.00 91.62 86 THR A CA 1
ATOM 689 C C . THR A 1 86 ? -16.909 3.209 11.011 1.00 91.62 86 THR A C 1
ATOM 691 O O . THR A 1 86 ? -17.445 2.126 11.240 1.00 91.62 86 THR A O 1
ATOM 694 N N . PRO A 1 87 ? -16.631 4.081 11.995 1.00 89.12 87 PRO A N 1
ATOM 695 C CA . PRO A 1 87 ? -17.076 3.855 13.368 1.00 89.12 87 PRO A CA 1
ATOM 696 C C . PRO A 1 87 ? -18.601 3.778 13.499 1.00 89.12 87 PRO A C 1
ATOM 698 O O . PRO A 1 87 ? -19.081 3.068 14.363 1.00 89.12 87 PRO A O 1
ATOM 701 N N . ALA A 1 88 ? -19.351 4.472 12.635 1.00 89.62 88 ALA A N 1
ATOM 702 C CA . ALA A 1 88 ? -20.816 4.475 12.657 1.00 89.62 88 ALA A CA 1
ATOM 703 C C . ALA A 1 88 ? -21.442 3.140 12.212 1.00 89.62 88 ALA A C 1
ATOM 705 O O . ALA A 1 88 ? -22.597 2.872 12.524 1.00 89.62 88 ALA A O 1
ATOM 706 N N . GLU A 1 89 ? -20.695 2.318 11.470 1.00 87.94 89 GLU A N 1
ATOM 707 C CA . GLU A 1 89 ? -21.132 0.978 11.063 1.00 87.94 89 GLU A CA 1
ATOM 708 C C . GLU A 1 89 ? -20.919 -0.079 12.161 1.00 87.94 89 GLU A C 1
ATOM 710 O O . GLU A 1 89 ? -21.494 -1.161 12.050 1.00 87.94 89 GLU A O 1
ATOM 715 N N . ALA A 1 90 ? -20.061 0.199 13.153 1.00 78.50 90 ALA A N 1
ATOM 716 C CA . ALA A 1 90 ? -19.529 -0.764 14.125 1.00 78.50 90 ALA A CA 1
ATOM 717 C C . ALA A 1 90 ? -20.257 -0.728 15.475 1.00 78.50 90 ALA A C 1
ATOM 719 O O . ALA A 1 90 ? -20.451 -1.823 16.052 1.00 78.50 90 ALA A O 1
#

Foldseek 3Di:
DDDDPVVVVVVVVVCCVVVVVVVVVVVVVVVVVVVVVVVLQVVQVVQQVQCVVVVVVCVVVVWDWDADPPGWIWTDDPPDIDTHPG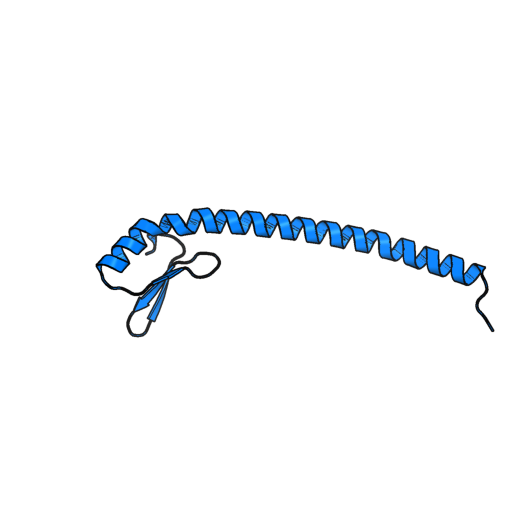NVVD